Protein AF-A0A7Y5PEZ8-F1 (afdb_monomer_lite)

Radius of gyration: 23.99 Å; chains: 1; bounding box: 54×38×80 Å

Structure (mmCIF, N/CA/C/O backbone):
data_AF-A0A7Y5PEZ8-F1
#
_entry.id   AF-A0A7Y5PEZ8-F1
#
loop_
_atom_site.group_PDB
_atom_site.id
_atom_site.type_symbol
_atom_site.label_atom_id
_atom_site.label_alt_id
_atom_site.label_comp_id
_atom_site.label_asym_id
_atom_site.label_entity_id
_atom_site.label_seq_id
_atom_site.pdbx_PDB_ins_code
_atom_site.Cartn_x
_atom_site.Cartn_y
_atom_site.Cartn_z
_atom_site.occupancy
_atom_site.B_iso_or_equiv
_atom_site.auth_seq_id
_atom_site.auth_comp_id
_atom_site.auth_asym_id
_atom_site.auth_atom_id
_atom_site.pdbx_PDB_model_num
ATOM 1 N N . MET A 1 1 ? 40.588 -30.525 58.414 1.00 46.59 1 MET A N 1
ATOM 2 C CA . MET A 1 1 ? 40.069 -30.324 57.042 1.00 46.59 1 MET A CA 1
ATOM 3 C C . MET A 1 1 ? 38.876 -29.386 57.148 1.00 46.59 1 MET A C 1
ATOM 5 O O . MET A 1 1 ? 37.989 -29.654 57.944 1.00 46.59 1 MET A O 1
ATOM 9 N N . ARG A 1 2 ? 38.952 -28.215 56.504 1.00 50.94 2 ARG A N 1
ATOM 10 C CA . ARG A 1 2 ? 38.028 -27.082 56.681 1.00 50.94 2 ARG A CA 1
ATOM 11 C C . ARG A 1 2 ? 36.805 -27.258 55.777 1.00 50.94 2 ARG A C 1
ATOM 13 O O . ARG A 1 2 ? 36.974 -27.391 54.571 1.00 50.94 2 ARG A O 1
ATOM 20 N N . THR A 1 3 ? 35.600 -27.235 56.335 1.00 58.84 3 THR A N 1
ATOM 21 C CA . THR A 1 3 ? 34.352 -27.153 55.564 1.00 58.84 3 THR A CA 1
ATOM 22 C C . THR A 1 3 ? 34.135 -25.711 55.105 1.00 58.84 3 THR A C 1
ATOM 24 O O . THR A 1 3 ? 34.089 -24.802 55.931 1.00 58.84 3 THR A O 1
ATOM 27 N N . CYS A 1 4 ? 34.033 -25.501 53.794 1.00 50.38 4 CYS A N 1
ATOM 28 C CA . CYS A 1 4 ? 33.743 -24.210 53.171 1.00 50.38 4 CYS A CA 1
ATOM 29 C C . CYS A 1 4 ? 32.246 -24.180 52.810 1.00 50.38 4 CYS A C 1
ATOM 31 O O . CYS A 1 4 ? 31.825 -25.054 52.048 1.00 50.38 4 CYS A O 1
ATOM 33 N N . PRO A 1 5 ? 31.415 -23.267 53.346 1.00 60.12 5 PRO A N 1
ATOM 34 C CA . PRO A 1 5 ? 30.017 -23.201 52.952 1.00 60.12 5 PRO A CA 1
ATOM 35 C C . PRO A 1 5 ? 29.910 -22.452 51.620 1.00 60.12 5 PRO A C 1
ATOM 37 O O . PRO A 1 5 ? 30.410 -21.338 51.471 1.00 60.12 5 PRO A O 1
ATOM 40 N N . LEU A 1 6 ? 29.266 -23.081 50.639 1.00 58.41 6 LEU A N 1
ATOM 41 C CA . LEU A 1 6 ? 28.912 -22.442 49.377 1.00 58.41 6 LEU A CA 1
ATOM 42 C C . LEU A 1 6 ? 27.762 -21.461 49.654 1.00 58.41 6 LEU A C 1
ATOM 44 O O . LEU A 1 6 ? 26.651 -21.881 49.977 1.00 58.41 6 LEU A O 1
ATOM 48 N N . LEU A 1 7 ? 28.026 -20.157 49.570 1.00 57.62 7 LEU A N 1
ATOM 49 C CA . LEU A 1 7 ? 26.988 -19.135 49.677 1.00 57.62 7 LEU A CA 1
ATOM 50 C C . LEU A 1 7 ? 26.243 -19.056 48.335 1.00 57.62 7 LEU A C 1
ATOM 52 O O . LEU A 1 7 ? 26.816 -18.646 47.326 1.00 57.62 7 LEU A O 1
ATOM 56 N N . LEU A 1 8 ? 24.976 -19.468 48.310 1.00 60.59 8 LEU A N 1
ATOM 57 C CA . LEU A 1 8 ? 24.105 -19.319 47.146 1.00 60.59 8 LEU A CA 1
ATOM 58 C C . LEU A 1 8 ? 23.534 -17.890 47.141 1.00 60.59 8 LEU A C 1
ATOM 60 O O . LEU A 1 8 ? 22.695 -17.555 47.974 1.00 60.59 8 LEU A O 1
ATOM 64 N N . ALA A 1 9 ? 24.000 -17.033 46.232 1.00 64.06 9 ALA A N 1
ATOM 65 C CA . ALA A 1 9 ? 23.416 -15.710 46.027 1.00 64.06 9 ALA A CA 1
ATOM 66 C C . ALA A 1 9 ? 22.217 -15.816 45.072 1.00 64.06 9 ALA A C 1
ATOM 68 O O . ALA A 1 9 ? 22.365 -16.234 43.924 1.00 64.06 9 ALA A O 1
ATOM 69 N N . ALA A 1 10 ? 21.026 -15.438 45.539 1.00 66.12 10 ALA A N 1
ATOM 70 C CA . ALA A 1 10 ? 19.842 -15.318 44.696 1.00 66.12 10 ALA A CA 1
ATOM 71 C C . ALA A 1 10 ? 19.859 -13.965 43.965 1.00 66.12 10 ALA A C 1
ATOM 73 O O . ALA A 1 10 ? 19.829 -12.912 44.599 1.00 66.12 10 ALA A O 1
ATOM 74 N N . PHE A 1 11 ? 19.889 -13.989 42.631 1.00 60.84 11 PHE A N 1
ATOM 75 C CA . PHE A 1 11 ? 19.641 -12.805 41.808 1.00 60.84 11 PHE A CA 1
ATOM 76 C C . PHE A 1 11 ? 18.129 -12.584 41.691 1.00 60.84 11 PHE A C 1
ATOM 78 O O . PHE A 1 11 ? 17.433 -13.360 41.040 1.00 60.84 11 PHE A O 1
ATOM 85 N N . ALA A 1 12 ? 17.613 -11.526 42.316 1.00 67.88 12 ALA A N 1
ATOM 86 C CA . ALA A 1 12 ? 16.243 -11.075 42.097 1.00 67.88 12 ALA A CA 1
ATOM 87 C C . ALA A 1 12 ? 16.188 -10.196 40.837 1.00 67.88 12 ALA A C 1
ATOM 89 O O . ALA A 1 12 ? 16.851 -9.160 40.769 1.00 67.88 12 ALA A O 1
ATOM 90 N N . ALA A 1 13 ? 15.406 -10.604 39.834 1.00 66.31 13 ALA A N 1
ATOM 91 C CA . ALA A 1 13 ? 15.143 -9.787 38.653 1.00 66.31 13 ALA A CA 1
ATOM 92 C C . ALA A 1 13 ? 14.212 -8.622 39.025 1.00 66.31 13 ALA A C 1
ATOM 94 O O . ALA A 1 13 ? 13.131 -8.834 39.575 1.00 66.31 13 ALA A O 1
ATOM 95 N N . ALA A 1 14 ? 14.629 -7.389 38.732 1.00 69.88 14 ALA A N 1
ATOM 96 C CA . ALA A 1 14 ? 13.777 -6.218 38.901 1.00 69.88 14 ALA A CA 1
ATOM 97 C C . ALA A 1 14 ? 12.579 -6.285 37.931 1.00 69.88 14 ALA A C 1
ATOM 99 O O . ALA A 1 14 ? 12.745 -6.740 36.795 1.00 69.88 14 ALA A O 1
ATOM 100 N N . PRO A 1 15 ? 11.381 -5.825 38.337 1.00 67.19 15 PRO A N 1
ATOM 101 C CA . PRO A 1 15 ? 10.235 -5.783 37.444 1.00 67.19 15 PRO A CA 1
ATOM 102 C C . PRO A 1 15 ? 10.528 -4.806 36.303 1.00 67.19 15 PRO A C 1
ATOM 104 O O . PRO A 1 15 ? 10.781 -3.621 36.527 1.00 67.19 15 PRO A O 1
ATOM 107 N N . VAL A 1 16 ? 10.499 -5.300 35.066 1.00 71.06 16 VAL A N 1
ATOM 108 C CA . VAL A 1 16 ? 10.535 -4.436 33.885 1.00 71.06 16 VAL A CA 1
ATOM 109 C C . VAL A 1 16 ? 9.180 -3.746 33.811 1.00 71.06 16 VAL A C 1
ATOM 111 O O . VAL A 1 16 ? 8.161 -4.392 33.570 1.00 71.06 16 VAL A O 1
ATOM 114 N N . ALA A 1 17 ? 9.153 -2.437 34.054 1.00 73.19 17 ALA A N 1
ATOM 115 C CA . ALA A 1 17 ? 7.958 -1.642 33.820 1.00 73.19 17 ALA A CA 1
ATOM 116 C C . ALA A 1 17 ? 7.549 -1.792 32.347 1.00 73.19 17 ALA A C 1
ATOM 118 O O . ALA A 1 17 ? 8.364 -1.560 31.450 1.00 73.19 17 ALA A O 1
ATOM 119 N N . ALA A 1 18 ? 6.300 -2.193 32.101 1.00 68.88 18 ALA A N 1
ATOM 120 C CA . ALA A 1 18 ? 5.758 -2.268 30.754 1.00 68.88 18 ALA A CA 1
ATOM 121 C C . ALA A 1 18 ? 5.869 -0.881 30.112 1.00 68.88 18 ALA A C 1
ATOM 123 O O . ALA A 1 18 ? 5.290 0.091 30.603 1.00 68.88 18 ALA A O 1
ATOM 124 N N . GLN A 1 19 ? 6.656 -0.770 29.042 1.00 62.53 19 GLN A N 1
ATOM 125 C CA . GLN A 1 19 ? 6.673 0.464 28.275 1.00 62.53 19 GLN A CA 1
ATOM 126 C C . GLN A 1 19 ? 5.291 0.653 27.640 1.00 62.53 19 GLN A C 1
ATOM 128 O O . GLN A 1 19 ? 4.711 -0.330 27.170 1.00 62.53 19 GLN A O 1
ATOM 133 N N . PRO A 1 20 ? 4.748 1.885 27.623 1.00 64.44 20 PRO A N 1
ATOM 134 C CA . PRO A 1 20 ? 3.502 2.147 26.920 1.00 64.44 20 PRO A CA 1
ATOM 135 C C . PRO A 1 20 ? 3.649 1.692 25.461 1.00 64.44 20 PRO A C 1
ATOM 137 O O . PRO A 1 20 ? 4.754 1.814 24.916 1.00 64.44 20 PRO A O 1
ATOM 140 N N . PRO A 1 21 ? 2.579 1.177 24.826 1.00 66.06 21 PRO A N 1
ATOM 141 C CA . PRO A 1 21 ? 2.634 0.775 23.430 1.00 66.06 21 PRO A CA 1
ATOM 142 C C . PRO A 1 21 ? 3.158 1.945 22.601 1.00 66.06 21 PRO A C 1
ATOM 144 O O . PRO A 1 21 ? 2.535 3.004 22.537 1.00 66.06 21 PRO A O 1
ATOM 147 N N . ARG A 1 22 ? 4.340 1.781 22.011 1.00 68.75 22 ARG A N 1
ATOM 148 C CA . ARG A 1 22 ? 4.841 2.701 20.997 1.00 68.75 22 ARG A CA 1
ATOM 149 C C . ARG A 1 22 ? 4.587 2.041 19.663 1.00 68.75 22 ARG A C 1
ATOM 151 O O . ARG A 1 22 ? 5.037 0.916 19.463 1.00 68.75 22 ARG A O 1
ATOM 158 N N . THR A 1 23 ? 3.893 2.732 18.769 1.00 73.50 23 THR A N 1
ATOM 159 C CA . THR A 1 23 ? 3.886 2.348 17.360 1.00 73.50 23 THR A CA 1
ATOM 160 C C . THR A 1 23 ? 5.324 2.473 16.860 1.00 73.50 23 THR A C 1
ATOM 162 O O . THR A 1 23 ? 5.872 3.579 16.919 1.00 73.50 23 THR A O 1
ATOM 165 N N . PRO A 1 24 ? 5.982 1.374 16.456 1.00 85.06 24 PRO A N 1
ATOM 166 C CA . PRO A 1 24 ? 7.340 1.451 15.945 1.00 85.06 24 PRO A CA 1
ATOM 167 C C . PRO A 1 24 ? 7.375 2.292 14.667 1.00 85.06 24 PRO A C 1
ATOM 169 O O . PRO A 1 24 ? 6.452 2.228 13.856 1.00 85.06 24 PRO A O 1
ATOM 172 N N . ASP A 1 25 ? 8.448 3.055 14.478 1.00 89.62 25 ASP A N 1
ATOM 173 C CA . ASP A 1 25 ? 8.756 3.628 13.171 1.00 89.62 25 ASP A CA 1
ATOM 174 C C . ASP A 1 25 ? 9.397 2.534 12.308 1.00 89.62 25 ASP A C 1
ATOM 176 O O . ASP A 1 25 ? 10.481 2.035 12.617 1.00 89.62 25 ASP A O 1
ATOM 180 N N . PHE A 1 26 ? 8.701 2.133 11.247 1.00 93.38 26 PHE A N 1
ATOM 181 C CA . PHE A 1 26 ? 9.159 1.113 10.303 1.00 93.38 26 PHE A CA 1
ATOM 182 C C . PHE A 1 26 ? 9.942 1.707 9.119 1.00 93.38 26 PHE A C 1
ATOM 184 O O . PHE A 1 26 ? 10.342 0.981 8.207 1.00 93.38 26 PHE A O 1
ATOM 191 N N . GLY A 1 27 ? 10.185 3.019 9.133 1.00 95.19 27 GLY A N 1
ATOM 192 C CA . GLY A 1 27 ? 10.861 3.756 8.079 1.00 95.19 27 GLY A CA 1
ATOM 193 C C . GLY A 1 27 ? 9.908 4.307 7.010 1.00 95.19 27 GLY A C 1
ATOM 194 O O . GLY A 1 27 ? 8.719 3.991 6.969 1.00 95.19 27 GLY A O 1
ATOM 195 N N . PRO A 1 28 ? 10.434 5.126 6.084 1.00 95.50 28 PRO A N 1
ATOM 196 C CA . PRO A 1 28 ? 9.625 6.003 5.233 1.00 95.50 28 PRO A CA 1
ATOM 197 C C . PRO A 1 28 ? 8.810 5.288 4.146 1.00 95.50 28 PRO A C 1
ATOM 199 O O . PRO A 1 28 ? 7.910 5.893 3.572 1.00 95.50 28 PRO A O 1
ATOM 202 N N . ASN A 1 29 ? 9.122 4.026 3.839 1.00 97.31 29 ASN A N 1
ATOM 203 C CA . ASN A 1 29 ? 8.447 3.264 2.782 1.00 97.31 29 ASN A CA 1
ATOM 204 C C . ASN A 1 29 ? 7.523 2.167 3.327 1.00 97.31 29 ASN A C 1
ATOM 206 O O . ASN A 1 29 ? 7.076 1.305 2.566 1.00 97.31 29 ASN A O 1
ATOM 210 N N . VAL A 1 30 ? 7.259 2.178 4.634 1.00 98.12 30 VAL A N 1
ATOM 211 C CA . VAL A 1 30 ? 6.302 1.281 5.274 1.00 98.12 30 VAL A CA 1
ATOM 212 C C . VAL A 1 30 ? 5.097 2.104 5.692 1.00 98.12 30 VAL A C 1
ATOM 214 O O . VAL A 1 30 ? 5.215 3.056 6.456 1.00 98.12 30 VAL A O 1
ATOM 217 N N . THR A 1 31 ? 3.929 1.751 5.171 1.00 97.50 31 THR A N 1
ATOM 218 C CA . THR A 1 31 ? 2.666 2.387 5.549 1.00 97.50 31 THR A CA 1
ATOM 219 C C . THR A 1 31 ? 1.808 1.377 6.288 1.00 97.50 31 THR A C 1
ATOM 221 O O . THR A 1 31 ? 1.595 0.278 5.784 1.00 97.50 31 THR A O 1
ATOM 224 N N . VAL A 1 32 ? 1.321 1.747 7.471 1.00 97.50 32 VAL A N 1
ATOM 225 C CA . VAL A 1 32 ? 0.403 0.929 8.271 1.00 97.50 32 VAL A CA 1
ATOM 226 C C . VAL A 1 32 ? -0.957 1.611 8.286 1.00 97.50 32 VAL A C 1
ATOM 228 O O . VAL A 1 32 ? -1.048 2.784 8.644 1.00 97.50 32 VAL A O 1
ATOM 231 N N . PHE A 1 33 ? -2.001 0.883 7.907 1.00 97.94 33 PHE A N 1
ATOM 232 C CA . PHE A 1 33 ? -3.381 1.343 7.966 1.00 97.94 33 PHE A CA 1
ATOM 233 C C . PHE A 1 33 ? -4.144 0.606 9.054 1.00 97.94 33 PHE A C 1
ATOM 235 O O . PHE A 1 33 ? -4.096 -0.620 9.142 1.00 97.94 33 PHE A O 1
ATOM 242 N N . ASP A 1 34 ? -4.910 1.350 9.839 1.00 96.75 34 ASP A N 1
ATOM 243 C CA . ASP A 1 34 ? -5.934 0.801 10.722 1.00 96.75 34 ASP A CA 1
ATOM 244 C C . ASP A 1 34 ? -7.340 0.986 10.111 1.00 96.75 34 ASP A C 1
ATOM 246 O O . ASP A 1 34 ? -7.492 1.790 9.184 1.00 96.75 34 ASP A O 1
ATOM 250 N N . PRO A 1 35 ? -8.370 0.266 10.593 1.00 97.62 35 PRO A N 1
ATOM 251 C CA . PRO A 1 35 ? -9.712 0.304 10.001 1.00 97.62 35 PRO A CA 1
ATOM 252 C C . PRO A 1 35 ? -10.415 1.668 10.073 1.00 97.62 35 PRO A C 1
ATOM 254 O O . PRO A 1 35 ? -11.434 1.870 9.420 1.00 97.62 35 PRO A O 1
ATOM 257 N N . THR A 1 36 ? -9.901 2.611 10.867 1.00 97.56 36 THR A N 1
ATOM 258 C CA . THR A 1 36 ? -10.402 3.993 10.928 1.00 97.56 36 THR A CA 1
ATOM 259 C C . THR A 1 36 ? -9.779 4.891 9.859 1.00 97.56 36 THR A C 1
ATOM 261 O O . THR A 1 36 ? -10.286 5.986 9.606 1.00 97.56 36 THR A O 1
ATOM 264 N N . THR A 1 37 ? -8.713 4.437 9.185 1.00 98.06 37 THR A N 1
ATOM 265 C CA . THR A 1 37 ? -8.148 5.157 8.040 1.00 98.06 37 THR A CA 1
ATOM 266 C C . THR A 1 37 ? -9.176 5.187 6.902 1.00 98.06 37 THR A C 1
ATOM 268 O O . THR A 1 37 ? -9.608 4.127 6.448 1.00 98.06 37 THR A O 1
ATOM 271 N N . PRO A 1 38 ? -9.552 6.368 6.373 1.00 98.31 38 PRO A N 1
ATOM 272 C CA . PRO A 1 38 ? -10.534 6.449 5.299 1.00 98.31 38 PRO A CA 1
ATOM 273 C C . PRO A 1 38 ? -10.109 5.648 4.064 1.00 98.31 38 PRO A C 1
ATOM 275 O O . PRO A 1 38 ? -8.981 5.800 3.586 1.00 98.31 38 PRO A O 1
ATOM 278 N N . ALA A 1 39 ? -11.031 4.873 3.486 1.00 98.06 39 ALA A N 1
ATOM 279 C CA . ALA A 1 39 ? -10.763 4.040 2.309 1.00 98.06 39 ALA A CA 1
ATOM 280 C C . ALA A 1 39 ? -10.144 4.834 1.144 1.00 98.06 39 ALA A C 1
ATOM 282 O O . ALA A 1 39 ? -9.199 4.379 0.509 1.00 98.06 39 ALA A O 1
ATOM 283 N N . ALA A 1 40 ? -10.595 6.074 0.919 1.00 98.38 40 ALA A N 1
ATOM 284 C CA . ALA A 1 40 ? -10.029 6.955 -0.104 1.00 98.38 40 ALA A CA 1
ATOM 285 C C . ALA A 1 40 ? -8.537 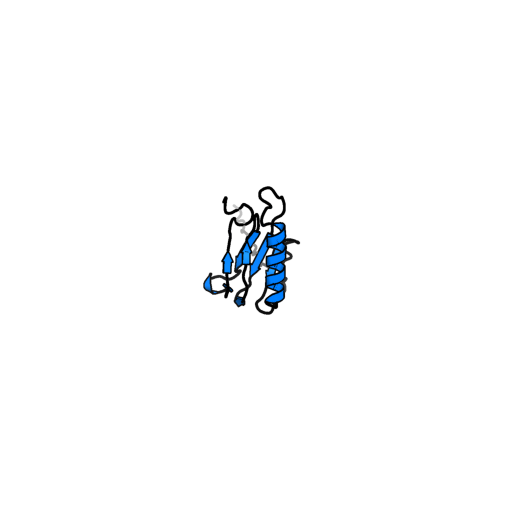7.280 0.125 1.00 98.38 40 ALA A C 1
ATOM 287 O O . ALA A 1 40 ? -7.774 7.408 -0.833 1.00 98.38 40 ALA A O 1
ATOM 288 N N . THR A 1 41 ? -8.102 7.393 1.382 1.00 98.56 41 THR A N 1
ATOM 289 C CA . THR A 1 41 ? -6.695 7.628 1.744 1.00 98.56 41 THR A CA 1
ATOM 290 C C . THR A 1 41 ? -5.848 6.383 1.499 1.00 98.56 41 THR A C 1
ATOM 292 O O . THR A 1 41 ? -4.752 6.481 0.937 1.00 98.56 41 THR A O 1
ATOM 295 N N . VAL A 1 42 ? -6.371 5.210 1.870 1.00 98.56 42 VAL A N 1
ATOM 296 C CA . VAL A 1 42 ? -5.731 3.915 1.597 1.00 98.56 42 VAL A CA 1
ATOM 297 C C . VAL A 1 42 ? -5.572 3.724 0.088 1.00 98.56 42 VAL A C 1
ATOM 299 O O . VAL A 1 42 ? -4.460 3.514 -0.397 1.00 98.56 42 VAL A O 1
ATOM 302 N N . GLN A 1 43 ? -6.662 3.898 -0.663 1.00 98.69 43 GLN A N 1
ATOM 303 C CA . GLN A 1 43 ? -6.696 3.749 -2.115 1.00 98.69 43 GLN A CA 1
ATOM 304 C C . GLN A 1 43 ? -5.703 4.689 -2.806 1.00 98.69 43 GLN A C 1
ATOM 306 O O . GLN A 1 43 ? -4.898 4.254 -3.624 1.00 98.69 43 GLN A O 1
ATOM 311 N N . ARG A 1 44 ? -5.676 5.969 -2.413 1.00 98.75 44 ARG A N 1
ATOM 312 C CA . ARG A 1 44 ? -4.734 6.948 -2.974 1.00 98.75 44 ARG A CA 1
ATOM 313 C C . ARG A 1 44 ? -3.274 6.550 -2.751 1.00 98.75 44 ARG A C 1
ATOM 315 O O . ARG A 1 44 ? -2.441 6.769 -3.634 1.00 98.75 44 ARG A O 1
ATOM 322 N N . THR A 1 45 ? -2.952 5.995 -1.585 1.00 98.56 45 THR A N 1
ATOM 323 C CA . THR A 1 45 ? -1.595 5.514 -1.290 1.00 98.56 45 THR A CA 1
ATOM 324 C C . THR A 1 45 ? -1.231 4.328 -2.177 1.00 98.56 45 THR A C 1
ATOM 326 O O . THR A 1 45 ? -0.173 4.349 -2.806 1.00 98.56 45 THR A O 1
ATOM 329 N N . LEU A 1 46 ? -2.126 3.341 -2.288 1.00 98.44 46 LEU A N 1
ATOM 330 C CA . LEU A 1 46 ? -1.949 2.178 -3.162 1.00 98.44 46 LEU A CA 1
ATOM 331 C C . LEU A 1 46 ? -1.729 2.603 -4.620 1.00 98.44 46 LEU A C 1
ATOM 333 O O . LEU A 1 46 ? -0.764 2.169 -5.246 1.00 98.44 46 LEU A O 1
ATOM 337 N N . ASP A 1 47 ? -2.556 3.515 -5.133 1.00 98.56 47 ASP A N 1
ATOM 338 C CA . ASP A 1 47 ? -2.441 4.022 -6.503 1.00 98.56 47 ASP A CA 1
ATOM 339 C C . ASP A 1 47 ? -1.138 4.793 -6.739 1.00 98.56 47 ASP A C 1
ATOM 341 O O . ASP A 1 47 ? -0.517 4.655 -7.793 1.00 98.56 47 ASP A O 1
ATOM 345 N N . THR A 1 48 ? -0.689 5.573 -5.752 1.00 98.50 48 THR A N 1
ATOM 346 C CA . THR A 1 48 ? 0.579 6.316 -5.833 1.00 98.50 48 THR A CA 1
ATOM 347 C C . THR A 1 48 ? 1.771 5.364 -5.916 1.00 98.50 48 THR A C 1
ATOM 349 O O . THR A 1 48 ? 2.653 5.545 -6.759 1.00 98.50 48 THR A O 1
ATOM 352 N N . ILE A 1 49 ? 1.796 4.335 -5.064 1.00 98.31 49 ILE A N 1
ATOM 353 C CA . ILE A 1 49 ? 2.855 3.322 -5.073 1.00 98.31 49 ILE A CA 1
ATOM 354 C C . ILE A 1 49 ? 2.832 2.579 -6.407 1.00 98.31 49 ILE A C 1
ATOM 356 O O . ILE A 1 49 ? 3.865 2.524 -7.078 1.00 98.31 49 ILE A O 1
ATOM 360 N N . PHE A 1 50 ? 1.662 2.091 -6.832 1.00 98.31 50 PHE A N 1
ATOM 361 C CA . PHE A 1 50 ? 1.499 1.377 -8.096 1.00 98.31 50 PHE A CA 1
ATOM 362 C C . PHE A 1 50 ? 2.002 2.197 -9.284 1.00 98.31 50 PHE A C 1
A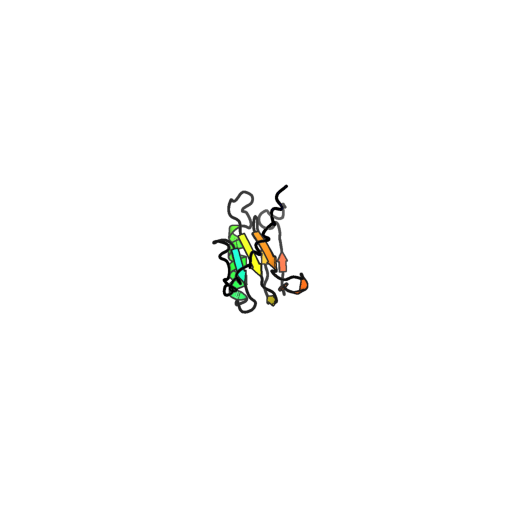TOM 364 O O . PHE A 1 50 ? 2.840 1.710 -10.034 1.00 98.31 50 PHE A O 1
ATOM 371 N N . ALA A 1 51 ? 1.594 3.463 -9.407 1.00 97.75 51 ALA A N 1
ATOM 372 C CA . ALA A 1 51 ? 2.023 4.331 -10.505 1.00 97.75 51 ALA A CA 1
ATOM 373 C C . ALA A 1 51 ? 3.554 4.489 -10.588 1.00 97.75 51 ALA A C 1
ATOM 375 O O . ALA A 1 51 ? 4.106 4.637 -11.675 1.00 97.75 51 ALA A O 1
ATOM 376 N N . SER A 1 52 ? 4.251 4.445 -9.448 1.00 97.31 52 SER A N 1
ATOM 377 C CA . SER A 1 52 ? 5.718 4.513 -9.413 1.00 97.31 52 SER A CA 1
ATOM 378 C C . SER A 1 52 ? 6.418 3.169 -9.641 1.00 97.31 52 SER A C 1
ATOM 380 O O . SER A 1 52 ? 7.591 3.143 -10.013 1.00 97.31 52 SER A O 1
ATOM 382 N N . GLN A 1 53 ? 5.715 2.059 -9.412 1.00 97.94 53 GLN A N 1
ATOM 383 C CA . GLN A 1 53 ? 6.293 0.720 -9.355 1.00 97.94 53 GLN A CA 1
ATOM 384 C C . GLN A 1 53 ? 5.840 -0.209 -10.485 1.00 97.94 53 GLN A C 1
ATOM 386 O O . GLN A 1 53 ? 6.491 -1.225 -10.700 1.00 97.94 53 GLN A O 1
ATOM 391 N N . GLU A 1 54 ? 4.778 0.117 -11.221 1.00 97.19 54 GLU A N 1
ATOM 392 C CA . GLU A 1 54 ? 4.174 -0.727 -12.262 1.00 97.19 54 GLU A CA 1
ATOM 393 C C . GLU A 1 54 ? 5.189 -1.187 -13.325 1.00 97.19 54 GLU A C 1
ATOM 395 O O . GLU A 1 54 ? 5.207 -2.360 -13.678 1.00 97.19 54 GLU A O 1
ATOM 400 N N . SER A 1 55 ? 6.088 -0.306 -13.776 1.00 96.44 55 SER A N 1
ATOM 401 C CA . SER A 1 55 ? 7.125 -0.617 -14.776 1.00 96.44 55 SER A CA 1
ATOM 402 C C . SER A 1 55 ? 8.554 -0.572 -14.215 1.00 96.44 55 SER A C 1
ATOM 404 O O . SER A 1 55 ? 9.520 -0.409 -14.961 1.00 96.44 55 SER A O 1
ATOM 406 N N . SER A 1 56 ? 8.707 -0.643 -12.890 1.00 96.25 56 SER A N 1
ATOM 407 C CA . SER A 1 56 ? 9.983 -0.429 -12.188 1.00 96.25 56 SER A CA 1
ATOM 408 C C . SER A 1 56 ? 10.758 -1.738 -11.980 1.00 96.25 56 SER A C 1
ATOM 410 O O . SER A 1 56 ? 11.186 -2.047 -10.870 1.00 96.25 56 SER A O 1
ATOM 412 N N . GLU A 1 57 ? 10.937 -2.518 -13.051 1.00 93.69 57 GLU A N 1
ATOM 413 C CA . GLU A 1 57 ? 11.479 -3.891 -13.009 1.00 93.69 57 GLU A CA 1
ATOM 414 C C . GLU A 1 57 ? 12.860 -3.984 -12.341 1.00 93.69 57 GLU A C 1
ATOM 416 O O . GLU A 1 57 ? 13.121 -4.909 -11.579 1.00 93.69 57 GLU A O 1
ATOM 421 N N . PHE A 1 58 ? 13.721 -2.985 -12.564 1.00 96.25 58 PHE A N 1
ATOM 422 C CA . PHE A 1 58 ? 15.075 -2.908 -11.995 1.00 96.25 58 PHE A CA 1
ATOM 423 C C . PHE A 1 58 ? 15.254 -1.730 -11.027 1.00 96.25 58 PHE A C 1
ATOM 425 O O . PHE A 1 58 ? 16.375 -1.323 -10.715 1.00 96.25 58 PHE A O 1
ATOM 432 N N . GLY A 1 59 ? 14.152 -1.137 -10.562 1.00 96.50 59 GLY A N 1
ATOM 433 C CA . GLY A 1 59 ? 14.185 -0.011 -9.638 1.00 96.50 59 GLY A CA 1
ATOM 434 C C . GLY A 1 59 ? 14.713 -0.390 -8.252 1.00 96.50 59 GLY A C 1
ATOM 435 O O . GLY A 1 59 ? 14.534 -1.506 -7.764 1.00 96.50 59 GLY A O 1
ATOM 436 N N . ALA A 1 60 ? 15.326 0.574 -7.564 1.00 97.44 60 ALA A N 1
ATOM 437 C CA . ALA A 1 60 ? 15.832 0.381 -6.201 1.00 97.44 60 ALA A CA 1
ATOM 438 C C . ALA A 1 60 ? 14.770 0.598 -5.104 1.00 97.44 60 ALA A C 1
ATOM 440 O O . ALA A 1 60 ? 14.982 0.215 -3.956 1.00 97.44 60 ALA A O 1
ATOM 441 N N . ARG A 1 61 ? 13.628 1.222 -5.429 1.00 97.94 61 ARG A N 1
ATOM 442 C CA . ARG A 1 61 ? 12.572 1.542 -4.454 1.00 97.94 61 ARG A CA 1
ATOM 443 C C . ARG A 1 61 ? 11.832 0.283 -4.010 1.00 97.94 61 ARG A C 1
ATOM 445 O O . ARG A 1 61 ? 11.588 -0.616 -4.813 1.00 97.94 61 ARG A O 1
ATOM 452 N N . ARG A 1 62 ? 11.503 0.216 -2.723 1.00 98.44 62 ARG A N 1
ATOM 453 C CA . ARG A 1 62 ? 10.833 -0.910 -2.061 1.00 98.44 62 ARG A CA 1
ATOM 454 C C . ARG A 1 62 ? 9.748 -0.329 -1.165 1.00 98.44 62 ARG A C 1
ATOM 456 O O . ARG A 1 62 ? 10.047 0.630 -0.457 1.00 98.44 62 ARG A O 1
ATOM 463 N N . TYR A 1 63 ? 8.548 -0.898 -1.190 1.00 98.62 63 TYR A N 1
ATOM 464 C CA . TYR A 1 63 ? 7.409 -0.441 -0.390 1.00 98.62 63 TYR A CA 1
ATOM 465 C C . TYR A 1 63 ? 6.768 -1.605 0.363 1.00 98.62 63 TYR A C 1
ATOM 467 O O . TYR A 1 63 ? 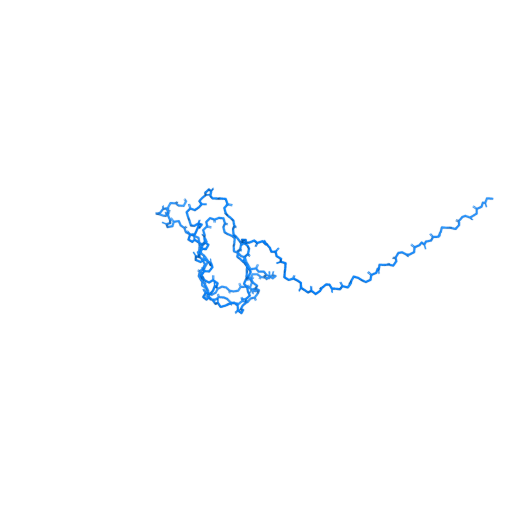6.685 -2.710 -0.174 1.00 98.62 63 TYR A O 1
ATOM 475 N N . ALA A 1 64 ? 6.280 -1.346 1.575 1.00 98.50 64 ALA A N 1
ATOM 476 C CA . ALA A 1 64 ? 5.426 -2.267 2.315 1.00 98.50 64 ALA A CA 1
ATOM 477 C C . ALA A 1 64 ? 4.143 -1.550 2.752 1.00 98.50 64 ALA A C 1
ATOM 479 O O . ALA A 1 64 ? 4.196 -0.479 3.356 1.00 98.50 64 ALA A O 1
ATOM 480 N N . VAL A 1 65 ? 2.994 -2.149 2.454 1.00 98.31 65 VAL A N 1
ATOM 481 C CA . VAL A 1 65 ? 1.678 -1.669 2.880 1.00 98.31 65 VAL A CA 1
ATOM 482 C C . VAL A 1 65 ? 1.070 -2.711 3.807 1.00 98.31 65 VAL A C 1
ATOM 484 O O . VAL A 1 65 ? 0.856 -3.859 3.416 1.00 98.31 65 VAL A O 1
ATOM 487 N N . LEU A 1 66 ? 0.838 -2.314 5.051 1.00 98.25 66 LEU A N 1
ATOM 488 C CA . LEU A 1 66 ? 0.441 -3.194 6.137 1.00 98.25 66 LEU A CA 1
ATOM 489 C C . LEU A 1 66 ? -0.951 -2.811 6.632 1.00 98.25 66 LEU A C 1
ATOM 491 O O . LEU A 1 66 ? -1.231 -1.638 6.869 1.00 98.25 66 LEU A O 1
ATOM 495 N N . PHE A 1 67 ? -1.810 -3.804 6.808 1.00 98.38 67 PHE A N 1
ATOM 496 C CA . PHE A 1 67 ? -3.184 -3.620 7.264 1.00 98.38 67 PHE A CA 1
ATOM 497 C C . PHE A 1 67 ? -3.343 -4.228 8.653 1.00 98.38 67 PHE A C 1
ATOM 499 O O . PHE A 1 67 ? -3.082 -5.415 8.840 1.00 98.38 67 PHE A O 1
ATOM 506 N N . MET A 1 68 ? -3.756 -3.433 9.634 1.00 98.12 68 MET A N 1
ATOM 507 C CA . MET A 1 68 ? -4.179 -3.957 10.934 1.00 98.12 68 MET A CA 1
ATOM 508 C C . MET A 1 68 ? -5.452 -4.813 10.787 1.00 98.12 68 MET A C 1
ATOM 510 O O . MET A 1 68 ? -6.159 -4.678 9.789 1.00 98.12 68 MET A O 1
ATOM 514 N N . PRO A 1 69 ? -5.774 -5.678 11.765 1.00 98.62 69 PRO A N 1
ATOM 515 C CA . PRO A 1 69 ? -7.030 -6.423 11.768 1.00 98.62 69 PRO A CA 1
ATOM 516 C C . PRO A 1 69 ? -8.264 -5.538 11.546 1.00 98.62 69 PRO A C 1
ATOM 518 O O . PRO A 1 69 ? -8.429 -4.521 12.223 1.00 98.62 69 PRO A O 1
ATOM 521 N N . GLY A 1 70 ? -9.133 -5.936 10.617 1.00 98.38 70 GLY A N 1
ATOM 522 C CA . GLY A 1 70 ? -10.368 -5.246 10.254 1.00 98.38 70 GLY A CA 1
ATOM 523 C C . GLY A 1 70 ? -10.766 -5.439 8.791 1.00 98.38 70 GLY A C 1
ATOM 524 O O . GLY A 1 70 ? -10.287 -6.343 8.110 1.00 98.38 70 GLY A O 1
ATOM 525 N N . THR A 1 71 ? -11.670 -4.586 8.310 1.00 98.25 71 THR A N 1
ATOM 526 C CA . THR A 1 71 ? -12.228 -4.659 6.952 1.00 98.25 71 THR A CA 1
ATOM 527 C C . THR A 1 71 ? -11.936 -3.380 6.181 1.00 98.25 71 THR A C 1
ATOM 529 O O . THR A 1 71 ? -12.117 -2.286 6.711 1.00 98.25 71 THR A O 1
ATOM 532 N N . TYR A 1 72 ? -11.508 -3.523 4.928 1.00 98.44 72 TYR A N 1
ATOM 533 C CA . TYR A 1 72 ? -11.127 -2.411 4.065 1.00 98.44 72 TYR A CA 1
ATOM 534 C C . TYR A 1 72 ? -11.755 -2.565 2.678 1.00 98.44 72 TYR A C 1
ATOM 536 O O . TYR A 1 72 ? -11.531 -3.564 1.995 1.00 98.44 72 TYR A O 1
ATOM 544 N N . ASP A 1 73 ? -12.498 -1.554 2.236 1.00 97.94 73 ASP A N 1
ATOM 545 C CA . ASP A 1 73 ? -13.104 -1.502 0.903 1.00 97.94 73 ASP A CA 1
ATOM 546 C C . ASP A 1 73 ? -12.151 -0.801 -0.081 1.00 97.94 73 ASP A C 1
ATOM 548 O O . ASP A 1 73 ? -12.250 0.405 -0.325 1.00 97.94 73 ASP A O 1
ATOM 552 N N . VAL A 1 74 ? -11.167 -1.546 -0.596 1.00 97.88 74 VAL A N 1
ATOM 553 C CA . VAL A 1 74 ? -10.116 -1.030 -1.493 1.00 97.88 74 VAL A CA 1
ATOM 554 C C . VAL A 1 74 ? -9.762 -2.013 -2.602 1.00 97.88 74 VAL A C 1
ATOM 556 O O . VAL A 1 74 ? -9.939 -3.223 -2.473 1.00 97.88 74 VAL A O 1
ATOM 559 N N . ASP A 1 75 ? -9.208 -1.482 -3.688 1.00 97.06 75 ASP A N 1
ATOM 560 C CA . ASP A 1 75 ? -8.714 -2.247 -4.824 1.00 97.06 75 ASP A CA 1
ATOM 561 C C . ASP A 1 75 ? -7.216 -1.977 -5.035 1.00 97.06 75 ASP A C 1
ATOM 563 O O . ASP A 1 75 ? -6.793 -0.908 -5.485 1.00 97.06 75 ASP A O 1
ATOM 567 N N . ALA A 1 76 ? -6.394 -2.949 -4.658 1.00 97.00 76 ALA A N 1
ATOM 568 C CA . ALA A 1 76 ? -4.948 -2.857 -4.676 1.00 97.00 76 ALA A CA 1
ATOM 569 C C . ALA A 1 76 ? -4.370 -3.471 -5.957 1.00 97.00 76 ALA A C 1
ATOM 571 O O . ALA A 1 76 ? -4.435 -4.683 -6.189 1.00 97.00 76 ALA A O 1
ATOM 572 N N . ARG A 1 77 ? -3.719 -2.627 -6.760 1.00 97.69 77 ARG A N 1
ATOM 573 C CA . ARG A 1 77 ? -2.838 -3.054 -7.852 1.00 97.69 77 ARG A CA 1
ATOM 574 C C . ARG A 1 77 ? -1.400 -3.063 -7.361 1.00 97.69 77 ARG A C 1
ATOM 576 O O . ARG A 1 77 ? -0.930 -2.079 -6.794 1.00 97.69 77 ARG A O 1
ATOM 583 N N . ILE A 1 78 ? -0.707 -4.173 -7.569 1.00 97.56 78 ILE A N 1
ATOM 584 C CA . ILE A 1 78 ? 0.619 -4.418 -7.010 1.00 97.56 78 ILE A CA 1
ATOM 585 C C . ILE A 1 78 ? 1.646 -4.376 -8.139 1.00 97.56 78 ILE A C 1
ATOM 587 O O . ILE A 1 78 ? 1.618 -5.204 -9.047 1.00 97.56 78 ILE A O 1
ATOM 591 N N . GLY A 1 79 ? 2.524 -3.374 -8.089 1.00 97.06 79 GLY A N 1
ATOM 592 C CA . GLY A 1 79 ? 3.650 -3.228 -9.010 1.00 97.06 79 GLY A CA 1
ATOM 593 C C . GLY A 1 79 ? 4.899 -3.945 -8.500 1.00 97.06 79 GLY A C 1
ATOM 594 O O . GLY A 1 79 ? 4.878 -4.623 -7.469 1.00 97.06 79 GLY A O 1
ATOM 595 N N . PHE A 1 80 ? 6.024 -3.751 -9.189 1.00 97.69 80 PHE A N 1
ATOM 596 C CA . PHE A 1 80 ? 7.302 -4.313 -8.758 1.00 97.69 80 PHE A CA 1
ATOM 597 C C . PHE A 1 80 ? 7.654 -3.874 -7.332 1.00 97.69 80 PHE A C 1
ATOM 599 O O . PHE A 1 80 ? 7.341 -2.761 -6.903 1.00 97.69 80 PHE A O 1
ATOM 606 N N . TYR A 1 81 ? 8.350 -4.735 -6.588 1.00 98.19 81 TYR A N 1
ATOM 607 C CA . TYR A 1 81 ? 8.971 -4.366 -5.310 1.00 98.19 81 TYR A CA 1
ATOM 608 C C . TYR A 1 81 ? 8.017 -3.766 -4.256 1.00 98.19 81 TYR A C 1
ATOM 610 O O . TYR A 1 81 ? 8.432 -2.961 -3.417 1.00 98.19 81 TYR A O 1
ATOM 618 N N . THR A 1 82 ? 6.747 -4.166 -4.299 1.00 98.50 82 THR A N 1
ATOM 619 C CA . THR A 1 82 ? 5.705 -3.738 -3.365 1.00 98.50 82 THR A CA 1
ATOM 620 C C . THR A 1 82 ? 5.185 -4.954 -2.610 1.00 98.50 82 THR A C 1
ATOM 622 O O . THR A 1 82 ? 4.700 -5.902 -3.222 1.00 98.50 82 THR A O 1
ATOM 625 N N . GLN A 1 83 ? 5.289 -4.933 -1.286 1.00 98.00 83 GLN A N 1
ATOM 626 C CA . GLN A 1 83 ? 4.700 -5.940 -0.412 1.00 98.00 83 GLN A CA 1
ATOM 627 C C . GLN A 1 83 ? 3.381 -5.419 0.155 1.00 98.00 83 GLN A C 1
ATOM 629 O O . GLN A 1 83 ? 3.305 -4.277 0.607 1.00 98.00 83 GLN A O 1
ATOM 634 N N . VAL A 1 84 ? 2.364 -6.278 0.189 1.00 97.88 84 VAL A N 1
ATOM 635 C CA . VAL A 1 84 ? 1.104 -6.012 0.888 1.00 97.88 84 VAL A CA 1
ATOM 636 C C . VAL A 1 84 ? 0.814 -7.156 1.845 1.00 97.88 84 VAL A C 1
ATOM 638 O O . VAL A 1 84 ? 0.962 -8.322 1.475 1.00 97.88 84 VAL A O 1
ATOM 641 N N . SER A 1 85 ? 0.482 -6.851 3.099 1.00 97.88 85 SER A N 1
ATOM 642 C CA . SER A 1 85 ? 0.271 -7.879 4.128 1.00 97.88 85 SER A CA 1
ATOM 643 C C . SER A 1 85 ? -0.707 -7.423 5.210 1.00 97.88 85 SER A C 1
ATOM 645 O O . SER A 1 85 ? -0.732 -6.252 5.582 1.00 97.88 85 SER A O 1
ATOM 647 N N . GLY A 1 86 ? -1.492 -8.359 5.740 1.00 97.88 86 GLY A N 1
ATOM 648 C CA . GLY A 1 86 ? -2.242 -8.162 6.979 1.00 97.88 86 GLY A CA 1
ATOM 649 C C . GLY A 1 86 ? -1.366 -8.407 8.211 1.00 97.88 86 GLY A C 1
ATOM 650 O O . GLY A 1 86 ? -0.438 -9.211 8.162 1.00 97.88 86 GLY A O 1
ATOM 651 N N . LEU A 1 87 ? -1.665 -7.718 9.311 1.00 97.44 87 LEU A N 1
ATOM 652 C CA . LEU A 1 87 ? -0.987 -7.827 10.610 1.00 97.44 87 LEU A CA 1
ATOM 653 C C . LEU A 1 87 ? -1.805 -8.633 11.634 1.00 97.44 87 LEU A C 1
ATOM 655 O O . LEU A 1 87 ? -1.575 -8.530 12.838 1.00 97.44 87 LEU A O 1
ATOM 659 N N . GLY A 1 88 ? -2.781 -9.404 11.157 1.00 97.62 88 GLY A N 1
ATOM 660 C CA . GLY A 1 88 ? -3.545 -10.346 11.964 1.00 97.62 88 GLY A CA 1
ATOM 661 C C . GLY A 1 88 ? -2.782 -11.626 12.278 1.00 97.62 88 GLY A C 1
ATOM 662 O O . GLY A 1 88 ? -1.785 -11.955 11.634 1.00 97.62 88 GLY A O 1
ATOM 663 N N . MET A 1 89 ? -3.270 -12.359 13.276 1.00 97.69 89 MET A N 1
ATOM 664 C CA . MET A 1 89 ? -2.756 -13.689 13.608 1.00 97.69 89 MET A CA 1
ATOM 665 C C . MET A 1 89 ? -3.283 -14.734 12.616 1.00 97.69 89 MET A C 1
ATOM 667 O O . MET A 1 89 ? -2.591 -15.702 12.301 1.00 97.69 89 MET A O 1
ATOM 671 N N . SER A 1 90 ? -4.504 -14.525 12.122 1.00 98.06 90 SER A N 1
ATOM 672 C CA . SER A 1 90 ? -5.144 -15.302 11.067 1.00 98.06 90 SER A CA 1
ATOM 673 C C . SER A 1 90 ? -5.265 -14.467 9.787 1.00 98.06 90 SER A C 1
ATOM 675 O O . SER A 1 90 ? -5.477 -13.255 9.872 1.00 98.06 90 SER A O 1
ATOM 677 N N . PRO A 1 91 ? -5.215 -15.080 8.590 1.00 97.06 91 PRO A N 1
ATOM 678 C CA . PRO A 1 91 ? -5.604 -14.408 7.351 1.00 97.06 91 PRO A CA 1
ATOM 679 C C . PRO A 1 91 ? -7.014 -13.800 7.401 1.00 97.06 91 PRO A C 1
ATOM 681 O O . PRO A 1 91 ? -7.246 -12.774 6.770 1.00 97.06 91 PRO A O 1
ATOM 684 N N . ASP A 1 92 ? -7.926 -14.390 8.179 1.00 97.81 92 ASP A N 1
ATOM 685 C CA . ASP A 1 92 ? -9.312 -13.915 8.319 1.00 97.81 92 ASP A CA 1
ATOM 686 C C . ASP A 1 92 ? -9.435 -12.613 9.125 1.00 97.81 92 ASP A C 1
ATOM 688 O O . ASP A 1 92 ? -10.462 -11.938 9.068 1.00 97.81 92 ASP A O 1
ATOM 692 N N . ASP A 1 93 ? -8.395 -12.234 9.871 1.00 98.56 93 ASP A N 1
ATOM 693 C CA . ASP A 1 93 ? -8.410 -11.023 10.691 1.00 98.56 93 ASP 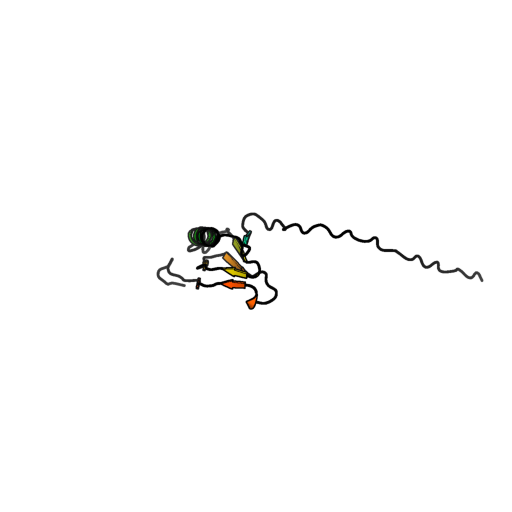A CA 1
ATOM 694 C C . ASP A 1 93 ? -8.352 -9.750 9.832 1.00 98.56 93 ASP A C 1
ATOM 696 O O . ASP A 1 93 ? -8.682 -8.672 10.320 1.00 98.56 93 ASP A O 1
ATOM 700 N N . VAL A 1 94 ? -7.923 -9.849 8.567 1.00 98.44 94 VAL A N 1
ATOM 701 C CA . VAL A 1 94 ? -7.837 -8.725 7.625 1.00 98.44 94 VAL A CA 1
ATOM 702 C C . VAL A 1 94 ? -8.622 -9.056 6.366 1.00 98.44 94 VAL A C 1
ATOM 704 O O . VAL A 1 94 ? -8.189 -9.841 5.525 1.00 98.44 94 VAL A O 1
ATOM 707 N N . VAL A 1 95 ? -9.761 -8.392 6.202 1.00 98.00 95 VAL A N 1
ATOM 708 C CA . VAL A 1 95 ? -10.648 -8.578 5.056 1.00 98.00 95 VAL A CA 1
ATOM 709 C C . VAL A 1 95 ? -10.502 -7.407 4.096 1.00 98.00 95 VAL A C 1
ATOM 711 O O . VAL A 1 95 ? -10.691 -6.249 4.466 1.00 98.00 95 VAL A O 1
ATOM 714 N N . ILE A 1 96 ? -10.211 -7.717 2.837 1.00 98.00 96 ILE A N 1
ATOM 715 C CA . ILE A 1 96 ? -10.189 -6.742 1.748 1.00 98.00 96 ILE A CA 1
ATOM 716 C C . ILE A 1 96 ? -11.414 -6.982 0.871 1.00 98.00 96 ILE A C 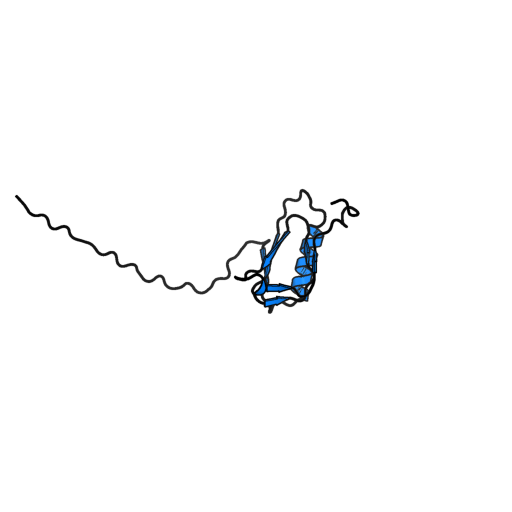1
ATOM 718 O O . ILE A 1 96 ? -11.490 -7.972 0.144 1.00 98.00 96 ILE A O 1
ATOM 722 N N . ASN A 1 97 ? -12.363 -6.055 0.924 1.00 96.62 97 ASN A N 1
ATOM 723 C CA . ASN A 1 97 ? -13.563 -6.050 0.097 1.00 96.62 97 ASN A CA 1
ATOM 724 C C . ASN A 1 97 ? -13.268 -5.373 -1.247 1.00 96.62 97 ASN A C 1
ATOM 726 O O . ASN A 1 97 ? -13.715 -4.264 -1.537 1.00 96.62 97 ASN A O 1
ATOM 730 N N . GLY A 1 98 ? -12.473 -6.047 -2.070 1.00 95.62 98 GLY A N 1
ATOM 731 C CA . GLY A 1 98 ? -12.094 -5.570 -3.391 1.00 95.62 98 GLY A CA 1
ATOM 732 C C . GLY A 1 98 ? -11.061 -6.477 -4.042 1.00 95.62 98 GLY A C 1
ATOM 733 O O . GLY A 1 98 ? -11.046 -7.688 -3.820 1.00 95.62 98 GLY A O 1
ATOM 734 N N . GLY A 1 99 ? -10.222 -5.904 -4.902 1.00 93.69 99 GLY A N 1
ATOM 735 C CA . GLY A 1 99 ? -9.184 -6.641 -5.616 1.00 93.69 99 GLY A CA 1
ATOM 736 C C . GLY A 1 99 ? -7.816 -6.574 -4.945 1.00 93.69 99 GLY A C 1
ATOM 737 O O . GLY A 1 99 ? -7.397 -5.517 -4.498 1.00 93.69 99 GLY A O 1
ATOM 738 N N . MET A 1 100 ? -7.079 -7.683 -4.980 1.00 95.50 100 MET A N 1
ATOM 739 C CA . MET A 1 100 ? -5.619 -7.716 -4.840 1.00 95.50 100 MET A CA 1
ATOM 740 C C . MET A 1 100 ? -5.063 -8.274 -6.152 1.00 95.50 100 MET A C 1
ATOM 742 O O . MET A 1 100 ? -5.267 -9.453 -6.446 1.00 95.50 100 MET A O 1
ATOM 746 N N . ARG A 1 101 ? -4.459 -7.432 -7.002 1.00 95.19 101 ARG A N 1
ATOM 747 C CA . ARG A 1 101 ? -4.100 -7.811 -8.382 1.00 95.19 101 ARG A CA 1
ATOM 748 C C . ARG A 1 101 ? -2.667 -7.448 -8.735 1.00 95.19 101 ARG A C 1
ATOM 750 O O . ARG A 1 101 ? -2.231 -6.326 -8.511 1.00 95.19 101 ARG A O 1
ATOM 757 N N . ALA A 1 102 ? -1.986 -8.383 -9.382 1.00 94.75 102 ALA A N 1
ATOM 758 C CA . ALA A 1 102 ? -0.747 -8.147 -10.106 1.00 94.75 102 ALA A CA 1
ATOM 759 C C . ALA A 1 102 ? -0.991 -8.531 -11.570 1.00 94.75 102 ALA A C 1
ATOM 761 O O . ALA A 1 102 ? -1.458 -9.637 -11.846 1.00 94.75 102 ALA A O 1
ATOM 762 N N . ASP A 1 103 ? -0.732 -7.613 -12.499 1.00 91.62 103 ASP A N 1
ATOM 763 C CA . ASP A 1 103 ? -0.860 -7.872 -13.932 1.00 91.62 103 ASP A CA 1
ATOM 764 C C . ASP A 1 103 ? 0.302 -7.258 -14.728 1.00 91.62 103 ASP A C 1
ATOM 766 O O . ASP A 1 103 ? 1.143 -6.541 -14.189 1.00 91.62 103 ASP A O 1
ATOM 770 N N . ALA A 1 104 ? 0.374 -7.592 -16.018 1.00 89.12 104 ALA A N 1
ATOM 771 C CA . ALA A 1 104 ? 1.440 -7.153 -16.917 1.00 89.12 104 ALA A CA 1
ATOM 772 C C . ALA A 1 104 ? 0.957 -6.148 -17.974 1.00 89.12 104 ALA A C 1
ATOM 774 O O . ALA A 1 104 ? 1.543 -6.050 -19.060 1.00 89.12 104 ALA A O 1
ATOM 775 N N . ARG A 1 105 ? -0.125 -5.397 -17.711 1.00 91.38 105 ARG A N 1
ATOM 776 C CA 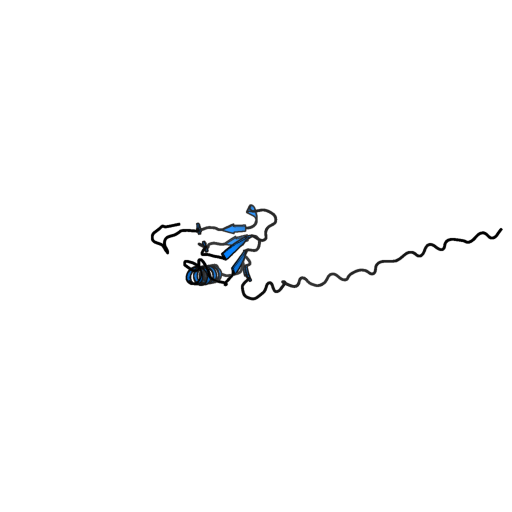. ARG A 1 105 ? -0.669 -4.432 -18.690 1.00 91.38 105 ARG A CA 1
ATOM 777 C C . ARG A 1 105 ? 0.367 -3.396 -19.115 1.00 91.38 105 ARG A C 1
ATOM 779 O O . ARG A 1 105 ? 0.407 -3.035 -20.292 1.00 91.38 105 ARG A O 1
ATOM 786 N N . TRP A 1 106 ? 1.260 -3.023 -18.202 1.00 89.81 106 TRP A N 1
ATOM 787 C CA . TRP A 1 106 ? 2.393 -2.131 -18.448 1.00 89.81 106 TRP A CA 1
ATOM 788 C C . TRP A 1 106 ? 3.269 -2.552 -19.640 1.00 89.81 106 TRP A C 1
ATOM 790 O O . TRP A 1 106 ? 3.796 -1.701 -20.356 1.00 89.81 106 TRP A O 1
ATOM 800 N N . ARG A 1 107 ? 3.372 -3.861 -19.908 1.00 91.44 107 ARG A N 1
ATOM 801 C CA . ARG A 1 107 ? 4.151 -4.440 -21.012 1.00 91.44 107 ARG A CA 1
ATOM 802 C C . ARG A 1 107 ? 3.273 -5.196 -22.009 1.00 91.44 107 ARG A C 1
ATOM 804 O O . ARG A 1 107 ? 3.686 -6.213 -22.561 1.00 91.44 107 ARG A O 1
ATOM 811 N N . LYS A 1 108 ? 2.049 -4.710 -22.258 1.00 92.00 108 LYS A N 1
ATOM 812 C CA . LYS A 1 108 ? 1.080 -5.323 -23.195 1.00 92.00 108 LYS A CA 1
ATOM 813 C C . LYS A 1 108 ? 0.780 -6.798 -22.876 1.00 92.00 108 LYS A C 1
ATOM 815 O O . LYS A 1 108 ? 0.538 -7.589 -23.782 1.00 92.00 108 LYS A O 1
ATOM 820 N N . GLY A 1 109 ? 0.820 -7.165 -21.596 1.00 86.75 109 GLY A N 1
ATOM 821 C CA . GLY A 1 109 ? 0.598 -8.536 -21.135 1.00 86.75 109 GLY A CA 1
ATOM 822 C C . GLY A 1 109 ? 1.824 -9.449 -21.211 1.00 86.75 109 GLY A C 1
ATOM 823 O O . GLY A 1 109 ? 1.686 -10.638 -20.953 1.00 86.75 109 GLY A O 1
ATOM 824 N N . ASN A 1 110 ? 3.005 -8.927 -21.552 1.00 81.00 110 ASN A N 1
ATOM 825 C CA . ASN A 1 110 ? 4.247 -9.699 -21.561 1.00 81.00 110 ASN A CA 1
ATOM 826 C C . ASN A 1 110 ? 4.834 -9.780 -20.143 1.00 81.00 110 ASN A C 1
ATOM 828 O O . ASN A 1 110 ? 5.684 -8.961 -19.779 1.00 81.00 110 ASN A O 1
ATOM 832 N N . ALA A 1 111 ? 4.292 -10.710 -19.355 1.00 65.31 111 ALA A N 1
ATOM 833 C CA . ALA A 1 111 ? 4.755 -11.056 -18.013 1.00 65.31 111 ALA A CA 1
ATOM 834 C C . ALA A 1 111 ? 6.004 -11.945 -18.067 1.00 65.31 111 ALA A C 1
ATOM 836 O O . ALA A 1 111 ? 6.007 -12.895 -18.882 1.00 65.31 111 ALA A O 1
#

pLDDT: mean 89.32, std 14.32, range [46.59, 98.75]

Sequence (111 aa):
MRTCPLLLAAFAAAPVAAQPPRTPDFGPNVTVFDPTTPAATVQRTLDTIFASQESSEFGARRYAVLFMPGTYDVDARIGFYTQVSGLGMSPDDVVINGGMRADARWRKGNA

Secondary structure (DSSP, 8-state):
-PPPP------PPPP-PPPP-------TTEEEE-TTS-HHHHHHHHHHHHHHHTT-TT----EEEEE-SEEE---EE--TTEEEEE-SSSGGGEEESS-EE---GGGTT--

Foldseek 3Di:
DDDDDDDDDDDDDDDDDDDDDDDDDPDDQEAEDEPPPDLVNVQVVLVVVCVVAAPCQPPPDAHEYEYEFDEHAYAHEDGPRYHYYYPDPDPNRYHYNYHDDYANVVPVRPD